Protein AF-A0AAV8UNZ3-F1 (afdb_monomer_lite)

Secondary structure (DSSP, 8-state):
----------SEEE-TTS-EEETTEEHHHHHHHHHHHHHHHHHHHHHHHHHHHHHHHHHHHTTTS--TT---------

Organism: NCBI:txid101924

Foldseek 3Di:
DDPDDPDPPPQFDQDPVRATHGNNHGPVVVVVVVVVVVVVVVVVVVVVVVVVVVVVVCVVCVVVPPPPPPDDPDPDDD

pLDDT: mean 71.61, std 17.74, range [39.41, 97.44]

Sequence (78 aa):
MKLSRPRISSPIRRNDEGRVALFGLTGMEWLKSIVALLLLYVVLAGFFTGMLFAGTGIRSAGGVFERPGTEFPSQIQT

Radius of gyration: 31.39 Å; chains: 1; bounding box: 50×25×108 Å

Structure (mmCIF, N/CA/C/O backbone):
data_AF-A0AAV8UNZ3-F1
#
_entry.id   AF-A0AAV8UNZ3-F1
#
loop_
_atom_site.group_PDB
_atom_site.id
_atom_site.type_symbol
_atom_site.label_atom_id
_atom_site.label_alt_id
_atom_site.label_comp_id
_atom_site.label_asym_id
_atom_site.label_entity_id
_atom_site.label_seq_id
_atom_site.pdbx_PDB_ins_code
_atom_site.Cartn_x
_atom_site.Cartn_y
_atom_site.Cartn_z
_atom_site.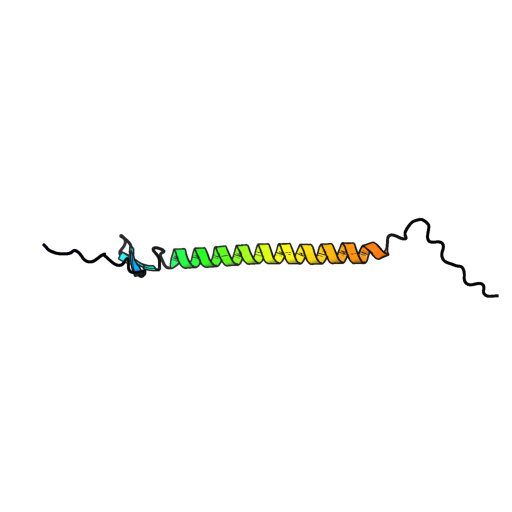occupancy
_atom_site.B_iso_or_equiv
_atom_site.auth_seq_id
_atom_site.auth_comp_id
_atom_site.auth_asym_id
_atom_site.auth_atom_id
_atom_site.pdbx_PDB_model_num
ATOM 1 N N . MET A 1 1 ? -3.461 -8.323 53.785 1.00 39.41 1 MET A N 1
ATOM 2 C CA . MET A 1 1 ? -2.854 -7.755 52.559 1.00 39.41 1 MET A CA 1
ATOM 3 C C . MET A 1 1 ? -3.696 -8.164 51.354 1.00 39.41 1 MET A C 1
ATOM 5 O O . MET A 1 1 ? -3.787 -9.351 51.077 1.00 39.41 1 MET A O 1
ATOM 9 N N . LYS A 1 2 ? -4.383 -7.226 50.685 1.00 43.16 2 LYS A N 1
ATOM 10 C CA . LYS A 1 2 ? -5.127 -7.515 49.445 1.00 43.16 2 LYS A CA 1
ATOM 11 C C . LYS A 1 2 ? -4.157 -7.405 48.266 1.00 43.16 2 LYS A C 1
ATOM 13 O O . LYS A 1 2 ? -3.757 -6.301 47.918 1.00 43.16 2 LYS A O 1
ATOM 18 N N . LEU A 1 3 ? -3.776 -8.541 47.684 1.00 56.28 3 LEU A N 1
ATOM 19 C CA . LEU A 1 3 ? -3.065 -8.602 46.405 1.00 56.28 3 LEU A CA 1
ATOM 20 C C . LEU A 1 3 ? -3.996 -8.077 45.302 1.00 56.28 3 LEU A C 1
ATOM 22 O O . LEU A 1 3 ? -4.933 -8.760 44.882 1.00 56.28 3 LEU A O 1
ATOM 26 N N . SER A 1 4 ? -3.771 -6.842 44.863 1.00 56.47 4 SER A N 1
ATOM 27 C CA . SER A 1 4 ? -4.385 -6.277 43.665 1.00 56.47 4 SER A CA 1
ATOM 28 C C . SER A 1 4 ? -3.891 -7.062 42.450 1.00 56.47 4 SER A C 1
ATOM 30 O O . SER A 1 4 ? -2.726 -6.986 42.070 1.00 56.47 4 SER A O 1
ATOM 32 N N . ARG A 1 5 ? -4.783 -7.858 41.848 1.00 61.94 5 ARG A N 1
ATOM 33 C CA . ARG A 1 5 ? -4.505 -8.566 40.592 1.00 61.94 5 ARG A CA 1
ATOM 34 C C . ARG A 1 5 ? -4.118 -7.546 39.509 1.00 61.94 5 ARG A C 1
ATOM 36 O O . ARG A 1 5 ? -4.783 -6.509 39.419 1.00 61.94 5 ARG A O 1
ATOM 43 N N . PRO A 1 6 ? -3.091 -7.820 38.683 1.00 55.66 6 PRO A N 1
ATOM 44 C CA . PRO A 1 6 ? -2.716 -6.938 37.589 1.00 55.66 6 PRO A CA 1
ATOM 45 C C . PRO A 1 6 ? -3.918 -6.788 36.658 1.00 55.66 6 PRO A C 1
ATOM 47 O O . PRO A 1 6 ? -4.519 -7.766 36.209 1.00 55.66 6 PRO A O 1
ATOM 50 N N . ARG A 1 7 ? -4.321 -5.539 36.439 1.00 55.16 7 ARG A N 1
ATOM 51 C CA . ARG A 1 7 ? -5.466 -5.177 35.611 1.00 55.16 7 ARG A CA 1
ATOM 52 C C . ARG A 1 7 ? -5.078 -5.473 34.165 1.00 55.16 7 ARG A C 1
ATOM 54 O O . ARG A 1 7 ? -4.429 -4.652 33.529 1.00 55.16 7 ARG A O 1
ATOM 61 N N . ILE A 1 8 ? -5.424 -6.667 33.683 1.00 56.25 8 ILE A N 1
ATOM 62 C CA . ILE A 1 8 ? -5.259 -7.067 32.283 1.00 56.25 8 ILE A CA 1
ATOM 63 C C . ILE A 1 8 ? -5.917 -5.975 31.438 1.00 56.25 8 ILE A C 1
ATOM 65 O O . ILE A 1 8 ? -7.132 -5.764 31.515 1.00 56.25 8 ILE A O 1
ATOM 69 N N . SER A 1 9 ? -5.104 -5.230 30.690 1.00 58.16 9 SER A N 1
ATOM 70 C CA . SER A 1 9 ? -5.559 -4.222 29.739 1.00 58.16 9 SER A CA 1
ATOM 71 C C . SER A 1 9 ? -6.348 -4.940 28.654 1.00 58.16 9 SER A C 1
ATOM 73 O O . SER A 1 9 ? -5.781 -5.496 27.717 1.00 58.16 9 SER A O 1
ATOM 75 N N . SER A 1 10 ? -7.663 -5.005 28.838 1.00 60.81 10 SER A N 1
ATOM 76 C CA . SER A 1 10 ? -8.573 -5.612 27.877 1.00 60.81 10 SER A CA 1
ATOM 77 C C . SER A 1 10 ? -8.425 -4.878 26.537 1.00 60.81 10 SER A C 1
ATOM 79 O O . SER A 1 10 ? -8.475 -3.645 26.534 1.00 60.81 10 SER A O 1
ATOM 81 N N . PRO A 1 11 ? -8.240 -5.591 25.410 1.00 58.75 11 PRO A N 1
ATOM 82 C CA . PRO A 1 11 ? -8.059 -4.971 24.092 1.00 58.75 11 PRO A CA 1
ATOM 83 C C . PRO A 1 11 ? -9.305 -4.201 23.635 1.00 58.75 11 PRO A C 1
ATOM 85 O O . PRO A 1 11 ? -9.226 -3.358 22.747 1.00 58.75 11 PRO A O 1
ATOM 88 N N . ILE A 1 12 ? -10.447 -4.474 24.268 1.00 59.09 12 ILE A N 1
ATOM 89 C CA . ILE A 1 12 ? -11.697 -3.743 24.122 1.00 59.09 12 ILE A CA 1
ATOM 90 C C . ILE A 1 12 ? -11.822 -2.830 25.342 1.00 59.09 12 ILE A C 1
ATOM 92 O O . ILE A 1 12 ? -12.087 -3.288 26.457 1.00 59.09 12 ILE A O 1
ATOM 96 N N . ARG A 1 13 ? -11.604 -1.533 25.136 1.00 61.84 13 ARG A N 1
ATOM 97 C CA . ARG A 1 13 ? -11.784 -0.494 26.155 1.00 61.84 13 ARG A CA 1
ATOM 98 C C . ARG A 1 13 ? -12.839 0.479 25.654 1.00 61.84 13 ARG A C 1
ATOM 100 O O . ARG A 1 13 ? -12.836 0.852 24.487 1.00 61.84 13 ARG A O 1
ATOM 107 N N . ARG A 1 14 ? -13.746 0.907 26.529 1.00 60.25 14 ARG A N 1
ATOM 108 C CA . ARG A 1 14 ? -14.530 2.110 26.243 1.00 60.25 14 ARG A CA 1
ATOM 109 C C . ARG A 1 14 ? -13.600 3.311 26.398 1.00 60.25 14 ARG A C 1
ATOM 111 O O . ARG A 1 14 ? -12.892 3.376 27.403 1.00 60.25 14 ARG A O 1
ATOM 118 N N . ASN A 1 15 ? -13.552 4.184 25.395 1.00 64.31 15 ASN A N 1
ATOM 119 C CA . ASN A 1 15 ? -12.859 5.467 25.516 1.00 64.31 15 ASN A CA 1
ATOM 120 C C . ASN A 1 15 ? -13.611 6.371 26.517 1.00 64.31 15 ASN A C 1
ATOM 122 O O . ASN A 1 15 ? -14.724 6.042 26.941 1.00 64.31 15 ASN A O 1
ATOM 126 N N . ASP A 1 16 ? -13.025 7.512 26.879 1.00 65.19 16 ASP A N 1
ATOM 127 C CA . ASP A 1 16 ? -13.624 8.464 27.833 1.00 65.19 16 ASP A CA 1
ATOM 128 C C . ASP A 1 16 ? -14.958 9.065 27.330 1.00 65.19 16 ASP A C 1
ATOM 130 O O . ASP A 1 16 ? -15.742 9.605 28.104 1.00 65.19 16 ASP A O 1
ATOM 134 N N . GLU A 1 17 ? -15.266 8.886 26.042 1.00 60.66 17 GLU A N 1
ATOM 135 C CA . GLU A 1 17 ? -16.504 9.302 25.369 1.00 60.66 17 GLU A CA 1
ATOM 136 C C . GLU A 1 17 ? -17.558 8.175 25.305 1.00 60.66 17 GLU A C 1
ATOM 138 O O . GLU A 1 17 ? -18.587 8.302 24.639 1.00 60.66 17 GLU A O 1
ATOM 143 N N . GLY A 1 18 ? -17.306 7.033 25.955 1.00 61.84 18 GLY A N 1
ATOM 144 C CA . GLY A 1 18 ? -18.221 5.889 26.007 1.00 61.84 18 GLY A CA 1
ATOM 145 C C . GLY A 1 18 ? -18.272 5.030 24.736 1.00 61.84 18 GLY A C 1
ATOM 146 O O . GLY A 1 18 ? -19.033 4.056 24.691 1.00 61.84 18 GLY A O 1
ATOM 147 N N . ARG A 1 19 ? -17.455 5.324 23.718 1.00 61.75 19 ARG A N 1
ATOM 148 C CA . ARG A 1 19 ? -17.374 4.543 22.474 1.00 61.75 19 ARG A CA 1
ATOM 149 C C . ARG A 1 19 ? -16.491 3.315 22.658 1.00 61.75 19 ARG A C 1
ATOM 151 O O . ARG A 1 19 ? -15.467 3.356 23.335 1.00 61.75 19 ARG A O 1
ATOM 158 N N . VAL A 1 20 ? -16.890 2.205 22.040 1.00 64.94 20 VAL A N 1
ATOM 159 C CA . VAL A 1 20 ? -16.115 0.959 22.053 1.00 64.94 20 VAL A CA 1
ATOM 160 C C . VAL A 1 20 ? -14.889 1.143 21.159 1.00 64.94 20 VAL A C 1
ATOM 162 O O . VAL A 1 20 ? -15.025 1.307 19.947 1.00 64.94 20 VAL A O 1
ATOM 165 N N . ALA A 1 21 ? -13.707 1.142 21.768 1.00 64.81 21 ALA A N 1
ATOM 166 C CA . ALA A 1 21 ? -12.427 1.192 21.085 1.00 64.81 21 ALA A CA 1
ATOM 167 C C . ALA A 1 21 ? -11.765 -0.190 21.126 1.00 64.81 21 ALA A C 1
ATOM 169 O O . ALA A 1 21 ? -11.776 -0.878 22.154 1.00 64.81 21 ALA A O 1
ATOM 170 N N . LEU A 1 22 ? -11.189 -0.593 19.997 1.00 65.88 22 LEU A N 1
ATOM 171 C CA . LEU A 1 22 ? -10.510 -1.873 19.819 1.00 65.88 22 LEU A CA 1
ATOM 172 C C . LEU A 1 22 ? -9.029 -1.564 19.570 1.00 65.88 22 LEU A C 1
ATOM 174 O O . LEU A 1 22 ? -8.694 -0.854 18.624 1.00 65.88 22 LEU A O 1
ATOM 178 N N . PHE A 1 23 ? -8.153 -2.017 20.471 1.00 66.62 23 PHE A N 1
ATOM 179 C CA . PHE A 1 23 ? -6.751 -1.574 20.579 1.00 66.62 23 PHE A CA 1
ATOM 180 C C . PHE A 1 23 ? -6.578 -0.065 20.831 1.00 66.62 23 PHE A C 1
ATOM 182 O O . PHE A 1 23 ? -5.602 0.538 20.403 1.00 66.62 23 PHE A O 1
ATOM 189 N N . GLY A 1 24 ? -7.528 0.561 21.532 1.00 67.56 24 GLY A N 1
ATOM 190 C CA . GLY A 1 24 ? -7.464 1.994 21.846 1.00 67.56 24 GLY A CA 1
ATOM 191 C C . GLY A 1 24 ? -7.838 2.923 20.687 1.00 67.56 24 GLY A C 1
ATOM 192 O O . GLY A 1 24 ? -7.895 4.127 20.899 1.00 67.56 24 GLY A O 1
ATOM 193 N N . LEU A 1 25 ? -8.161 2.374 19.511 1.00 74.25 25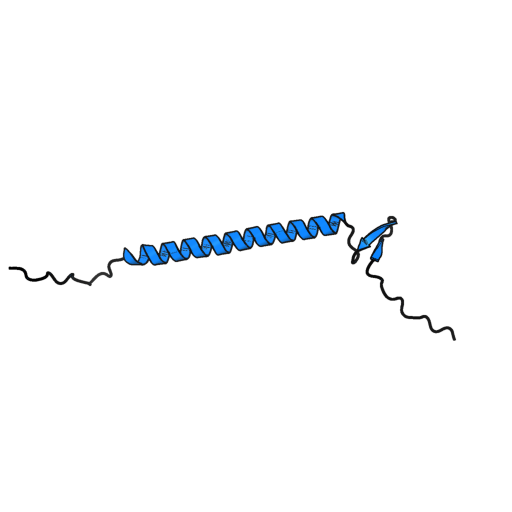 LEU A N 1
ATOM 194 C CA . LEU A 1 25 ? -8.684 3.113 18.365 1.00 74.25 25 LEU A CA 1
ATOM 195 C C . LEU A 1 25 ? -10.199 2.938 18.268 1.00 74.25 25 LEU A C 1
ATOM 197 O O . LEU A 1 25 ? -10.737 1.837 18.436 1.00 74.25 2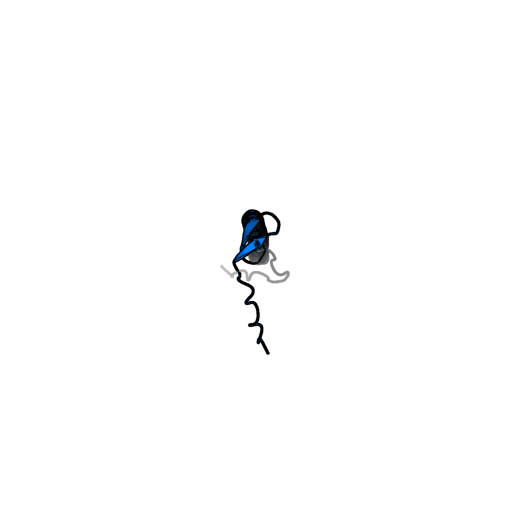5 LEU A O 1
ATOM 201 N N . THR A 1 26 ? -10.897 4.021 17.961 1.00 80.44 26 THR A N 1
ATOM 202 C CA . THR A 1 26 ? -12.310 3.981 17.584 1.00 80.44 26 THR A CA 1
ATOM 203 C C . THR A 1 26 ? -12.477 3.309 16.216 1.00 80.44 26 THR A C 1
ATOM 205 O O . THR A 1 26 ? -11.561 3.294 15.393 1.00 80.44 26 THR A O 1
ATOM 208 N N . GLY A 1 27 ? -13.666 2.770 15.923 1.00 80.81 27 GLY A N 1
ATOM 209 C CA . GLY A 1 27 ? -13.929 2.115 14.631 1.00 80.81 27 GLY A CA 1
ATOM 210 C C . GLY A 1 27 ? -13.666 3.014 13.410 1.00 80.81 27 GLY A C 1
ATOM 211 O O . GLY A 1 27 ? -13.205 2.538 12.376 1.00 80.81 27 GLY A O 1
ATOM 212 N N . MET A 1 28 ? -13.888 4.326 13.547 1.00 83.31 28 MET A N 1
ATOM 213 C CA . MET A 1 28 ? -13.599 5.312 12.500 1.00 83.31 28 MET A CA 1
ATOM 214 C C . MET A 1 28 ? -12.092 5.453 12.251 1.00 83.31 28 MET A C 1
ATOM 216 O O . MET A 1 28 ? -11.661 5.554 11.105 1.00 83.31 28 MET A O 1
ATOM 220 N N . GLU A 1 29 ? -11.285 5.468 13.311 1.00 84.12 29 GLU A N 1
ATOM 221 C CA . GLU A 1 29 ? -9.826 5.543 13.197 1.00 84.12 29 GLU A CA 1
ATOM 222 C C . GLU A 1 29 ? -9.261 4.261 12.592 1.00 84.12 29 GLU A C 1
ATOM 224 O O . GLU A 1 29 ? -8.425 4.334 11.699 1.00 84.12 29 GLU A O 1
ATOM 229 N N . TRP A 1 30 ? -9.801 3.103 12.977 1.00 88.38 30 TRP A N 1
ATOM 230 C CA . TRP A 1 30 ? -9.471 1.817 12.362 1.00 88.38 30 TRP A CA 1
ATOM 231 C C . TRP A 1 30 ? -9.708 1.815 10.850 1.00 88.38 30 TRP A C 1
ATOM 233 O O . TRP A 1 30 ? -8.834 1.412 10.080 1.00 88.38 30 TRP A O 1
ATOM 243 N N . LEU A 1 31 ? -10.870 2.310 10.412 1.00 90.44 31 LEU A N 1
ATOM 244 C CA . LEU A 1 31 ? -11.189 2.412 8.991 1.00 90.44 31 LEU A CA 1
ATOM 245 C C . LEU A 1 31 ? -10.220 3.355 8.266 1.00 90.44 31 LEU A C 1
ATOM 247 O O . LEU A 1 31 ? -9.704 3.003 7.207 1.00 90.44 31 LEU A O 1
ATOM 251 N N . LYS A 1 32 ? -9.923 4.523 8.850 1.00 91.19 32 LYS A N 1
ATOM 252 C CA . LYS A 1 32 ? -8.942 5.469 8.292 1.00 91.19 32 LYS A CA 1
ATOM 253 C C . LYS A 1 32 ? -7.556 4.837 8.161 1.00 91.19 32 LYS A C 1
ATOM 255 O O . LYS A 1 32 ? -6.924 5.003 7.121 1.00 91.19 32 LYS A O 1
ATOM 260 N N . SER A 1 33 ? -7.105 4.089 9.168 1.00 89.81 33 SER A N 1
ATOM 261 C CA . SER A 1 33 ? -5.820 3.382 9.137 1.00 89.81 33 SER A CA 1
ATOM 262 C C . SER A 1 33 ? -5.772 2.327 8.033 1.00 89.81 33 SER A C 1
ATOM 264 O O . SER A 1 33 ? -4.792 2.281 7.293 1.00 89.81 33 SER A O 1
ATOM 266 N N . ILE A 1 34 ? -6.830 1.525 7.870 1.00 93.50 34 ILE A N 1
ATOM 267 C CA . ILE A 1 34 ? -6.917 0.531 6.789 1.00 93.50 34 ILE A CA 1
ATOM 268 C C . ILE A 1 34 ? -6.866 1.216 5.421 1.00 93.50 34 ILE A C 1
ATOM 270 O O . ILE A 1 34 ? -6.094 0.805 4.557 1.00 93.50 34 ILE A O 1
ATOM 274 N N . VAL A 1 35 ? -7.656 2.273 5.222 1.00 95.94 35 VAL A N 1
ATOM 275 C CA . VAL A 1 35 ? -7.696 3.009 3.950 1.00 95.94 35 VAL A CA 1
ATOM 276 C C . VAL A 1 35 ? -6.335 3.630 3.633 1.00 95.94 35 VAL A C 1
ATOM 278 O O . VAL A 1 35 ? -5.852 3.494 2.511 1.00 95.94 35 VAL A O 1
ATOM 281 N N . ALA A 1 36 ? -5.681 4.255 4.615 1.00 95.06 36 ALA A N 1
ATOM 282 C CA . ALA A 1 36 ? -4.342 4.812 4.440 1.00 95.06 36 ALA A CA 1
ATOM 283 C C . ALA A 1 36 ? -3.318 3.731 4.053 1.00 95.06 36 ALA A C 1
ATOM 285 O O . ALA A 1 36 ? -2.504 3.947 3.155 1.00 95.06 36 ALA A O 1
ATOM 286 N N . LEU A 1 37 ? -3.393 2.555 4.685 1.00 96.50 37 LEU A N 1
ATOM 287 C CA . LEU A 1 37 ? -2.521 1.426 4.373 1.00 96.50 37 LEU A CA 1
ATOM 288 C C . LEU A 1 37 ? -2.744 0.938 2.935 1.00 96.50 37 LEU A C 1
ATOM 290 O O . LEU A 1 37 ? -1.786 0.779 2.184 1.00 96.50 37 LEU A O 1
ATOM 294 N N . LEU A 1 38 ? -4.003 0.755 2.525 1.00 97.38 38 LEU A N 1
ATOM 295 C CA . LEU A 1 38 ? -4.355 0.336 1.166 1.00 97.38 38 LEU A CA 1
ATOM 296 C C . LEU A 1 38 ? -3.825 1.314 0.112 1.00 97.38 38 LEU A C 1
ATOM 298 O O . LEU A 1 38 ? -3.220 0.883 -0.867 1.00 97.38 38 LEU A O 1
ATOM 302 N N . LEU A 1 39 ? -3.994 2.620 0.330 1.00 96.94 39 LEU A N 1
ATOM 303 C CA . LEU A 1 39 ? -3.488 3.647 -0.584 1.00 96.94 39 LEU A CA 1
ATOM 304 C C . LEU A 1 39 ? -1.960 3.604 -0.703 1.00 96.94 39 LEU A C 1
ATOM 306 O O . LEU A 1 39 ? -1.433 3.667 -1.814 1.00 96.94 39 LEU A O 1
ATOM 310 N N . LEU A 1 40 ? -1.250 3.438 0.417 1.00 97.12 40 LEU A N 1
ATOM 311 C CA . LEU A 1 40 ? 0.206 3.288 0.415 1.00 97.12 40 LEU A CA 1
ATOM 312 C C . LEU A 1 40 ? 0.643 2.075 -0.419 1.00 97.12 40 LEU A C 1
ATOM 314 O O . LEU A 1 40 ? 1.544 2.190 -1.251 1.00 97.12 40 LEU A O 1
ATOM 318 N N . TYR A 1 41 ? -0.013 0.928 -0.233 1.00 96.31 41 TYR A N 1
ATOM 319 C CA . TYR A 1 41 ? 0.294 -0.282 -0.998 1.00 96.31 41 TYR A CA 1
ATOM 320 C C . TYR A 1 41 ? 0.007 -0.123 -2.492 1.00 96.31 41 TYR A C 1
ATOM 322 O O . TYR A 1 41 ? 0.796 -0.600 -3.304 1.00 96.31 41 TYR A O 1
ATOM 330 N N . VAL A 1 42 ? -1.066 0.577 -2.872 1.00 97.44 42 VAL A N 1
ATOM 331 C CA . VAL A 1 42 ? -1.370 0.870 -4.283 1.00 97.44 42 VAL A CA 1
ATOM 332 C C . VAL A 1 42 ? -0.271 1.725 -4.917 1.00 97.44 42 VAL A C 1
ATOM 334 O O . VAL A 1 42 ? 0.177 1.419 -6.022 1.00 97.44 42 VAL A O 1
ATOM 337 N N . VAL A 1 43 ? 0.211 2.756 -4.217 1.00 97.00 43 VAL A N 1
ATOM 338 C CA . VAL A 1 43 ? 1.313 3.605 -4.702 1.00 97.00 43 VAL A CA 1
ATOM 339 C C . VAL A 1 43 ? 2.598 2.794 -4.864 1.00 97.00 43 VAL A C 1
ATOM 341 O O . VAL A 1 43 ? 3.247 2.877 -5.906 1.00 97.00 43 VAL A O 1
ATOM 344 N N . LEU A 1 44 ? 2.946 1.969 -3.872 1.00 97.06 44 LEU A N 1
ATOM 345 C CA . LEU A 1 44 ? 4.117 1.092 -3.940 1.00 97.06 44 LEU A CA 1
ATOM 346 C C . LEU A 1 44 ? 4.008 0.098 -5.102 1.00 97.06 44 LEU A C 1
ATOM 348 O O . LEU A 1 44 ? 4.950 -0.044 -5.880 1.00 97.06 44 LEU A O 1
ATOM 352 N N . ALA A 1 45 ? 2.854 -0.549 -5.265 1.00 96.31 45 ALA A N 1
ATOM 353 C CA . ALA A 1 45 ? 2.611 -1.480 -6.362 1.00 96.31 45 ALA A CA 1
ATOM 354 C C . ALA A 1 45 ? 2.734 -0.788 -7.727 1.00 96.31 45 ALA A C 1
ATOM 356 O O . ALA A 1 45 ? 3.387 -1.321 -8.626 1.00 96.31 45 ALA A O 1
ATOM 357 N N . GLY A 1 46 ? 2.171 0.415 -7.875 1.00 95.81 46 GLY A N 1
ATOM 358 C CA . GLY A 1 46 ? 2.312 1.229 -9.082 1.00 95.81 46 GLY A CA 1
ATOM 359 C C . GLY A 1 46 ? 3.768 1.596 -9.372 1.00 95.81 46 GLY A C 1
ATOM 360 O O . GLY A 1 46 ? 4.218 1.458 -10.508 1.00 95.81 46 GLY A O 1
ATOM 361 N N . PHE A 1 47 ? 4.530 1.979 -8.344 1.00 96.19 47 PHE A N 1
ATOM 362 C CA . PHE A 1 47 ? 5.953 2.295 -8.466 1.00 96.19 47 PHE A CA 1
ATOM 363 C C . PHE A 1 47 ? 6.772 1.092 -8.958 1.00 96.19 47 PHE A C 1
ATOM 365 O O . PHE A 1 47 ? 7.497 1.205 -9.947 1.00 96.19 47 PHE A O 1
ATOM 372 N N . PHE A 1 48 ? 6.614 -0.078 -8.330 1.00 95.56 48 PHE A N 1
ATOM 373 C CA . PHE A 1 48 ? 7.306 -1.298 -8.759 1.00 95.56 48 PHE A CA 1
ATOM 374 C C . PHE A 1 48 ? 6.890 -1.732 -10.163 1.00 95.56 48 PHE A C 1
ATOM 376 O O . PHE A 1 48 ? 7.739 -2.093 -10.975 1.00 95.56 48 PHE A O 1
ATOM 383 N N . THR A 1 49 ? 5.598 -1.649 -10.476 1.00 94.56 49 THR A N 1
ATOM 384 C CA . THR A 1 49 ? 5.081 -1.964 -11.812 1.00 94.56 49 THR A CA 1
ATOM 385 C C . THR A 1 49 ? 5.708 -1.046 -12.864 1.00 94.56 49 THR A C 1
ATOM 387 O O . THR A 1 49 ? 6.214 -1.527 -13.876 1.00 94.56 49 THR A O 1
ATOM 390 N N . GLY A 1 50 ? 5.770 0.263 -12.603 1.00 92.06 50 GLY A N 1
ATOM 391 C CA . GLY A 1 50 ? 6.440 1.229 -13.475 1.00 92.06 50 GLY A CA 1
ATOM 392 C C . GLY A 1 50 ? 7.932 0.937 -13.653 1.00 92.06 50 GLY A C 1
ATOM 393 O O . GLY A 1 50 ? 8.437 0.991 -14.773 1.00 92.06 50 GLY A O 1
ATOM 394 N N . MET A 1 51 ? 8.626 0.550 -12.579 1.00 91.88 51 MET A N 1
ATOM 395 C CA . MET A 1 51 ? 10.037 0.156 -12.634 1.00 91.88 51 MET A CA 1
ATOM 396 C C . MET A 1 51 ? 10.253 -1.099 -13.492 1.00 91.88 51 MET A C 1
ATOM 398 O O . MET A 1 51 ? 11.210 -1.150 -14.266 1.00 91.88 51 MET A O 1
ATOM 402 N N . LEU A 1 52 ? 9.354 -2.085 -13.410 1.00 91.62 52 LEU A N 1
ATOM 403 C CA . LEU A 1 52 ? 9.393 -3.272 -14.267 1.00 91.62 52 LEU A CA 1
ATOM 404 C C . LEU A 1 52 ? 9.200 -2.899 -15.738 1.00 91.62 52 LEU A C 1
ATOM 406 O O . LEU A 1 52 ? 10.008 -3.305 -16.571 1.00 91.62 52 LEU A O 1
ATOM 410 N N . PHE A 1 53 ? 8.199 -2.075 -16.060 1.00 88.62 53 PHE A N 1
ATOM 411 C CA . PHE A 1 53 ? 7.984 -1.614 -17.434 1.00 88.62 53 PHE A CA 1
ATOM 412 C C . PHE A 1 53 ? 9.181 -0.820 -17.966 1.00 88.62 53 PHE A C 1
ATOM 414 O O . PHE A 1 53 ? 9.669 -1.121 -19.056 1.00 88.62 53 PHE A O 1
ATOM 421 N N . ALA A 1 54 ? 9.728 0.112 -17.184 1.00 84.31 54 ALA A N 1
ATOM 422 C CA . ALA A 1 54 ? 10.932 0.854 -17.554 1.00 84.31 54 ALA A CA 1
ATOM 423 C C . ALA A 1 54 ? 12.136 -0.078 -17.777 1.00 84.31 54 ALA A C 1
ATOM 425 O O . ALA A 1 54 ? 12.837 0.046 -18.780 1.00 84.31 54 ALA A O 1
ATOM 426 N N . GLY A 1 55 ? 12.340 -1.065 -16.899 1.00 83.19 55 GLY A N 1
ATOM 427 C CA . GLY A 1 55 ? 13.396 -2.069 -17.042 1.00 83.19 55 GLY A CA 1
ATOM 428 C C . GLY A 1 55 ? 13.234 -2.930 -18.297 1.00 83.19 55 GLY A C 1
ATOM 429 O O . GLY A 1 55 ? 14.204 -3.157 -19.021 1.00 83.19 55 GLY A O 1
ATOM 430 N N . THR A 1 56 ? 12.009 -3.362 -18.611 1.00 80.88 56 THR A N 1
ATOM 431 C CA . THR A 1 56 ? 11.725 -4.087 -19.861 1.00 80.88 56 THR A CA 1
ATOM 432 C C . THR A 1 56 ? 11.916 -3.208 -21.096 1.00 80.88 56 THR A C 1
ATOM 434 O O . THR A 1 56 ? 12.438 -3.687 -22.103 1.00 80.88 56 THR A O 1
ATOM 437 N N . GLY A 1 57 ? 11.584 -1.917 -21.010 1.00 77.12 57 GLY A N 1
ATOM 438 C CA . GLY A 1 57 ? 11.840 -0.927 -22.055 1.00 77.12 57 GLY A CA 1
ATOM 439 C C . GLY A 1 57 ? 13.333 -0.748 -22.324 1.00 77.12 57 GLY A C 1
ATOM 440 O O . GLY A 1 57 ? 13.763 -0.846 -23.465 1.00 77.12 57 GLY A O 1
ATOM 441 N N . ILE A 1 58 ? 14.151 -0.594 -21.279 1.00 76.88 58 ILE A N 1
ATOM 442 C CA . ILE A 1 58 ? 15.614 -0.491 -21.417 1.00 76.88 58 ILE A CA 1
ATOM 443 C C . ILE A 1 58 ? 16.202 -1.789 -21.986 1.00 76.88 58 ILE A C 1
ATOM 445 O O . ILE A 1 58 ? 17.028 -1.746 -22.893 1.00 76.88 58 ILE A O 1
ATOM 449 N N . ARG A 1 59 ? 15.762 -2.957 -21.499 1.00 70.50 59 ARG A N 1
ATOM 450 C CA . ARG A 1 59 ? 16.240 -4.258 -21.996 1.00 70.50 59 ARG A CA 1
ATOM 451 C C . ARG A 1 59 ? 15.884 -4.484 -23.468 1.00 70.50 59 ARG A C 1
ATOM 453 O O . ARG A 1 59 ? 16.704 -5.021 -24.203 1.00 70.50 59 ARG A O 1
ATOM 460 N N . SER A 1 60 ? 14.680 -4.100 -23.886 1.00 65.94 60 SER A N 1
ATOM 461 C CA . SER A 1 60 ? 14.231 -4.241 -25.278 1.00 65.94 60 SER A CA 1
ATOM 462 C C . SER A 1 60 ? 14.870 -3.203 -26.206 1.00 65.94 60 SER A C 1
ATOM 464 O O . SER A 1 60 ? 15.278 -3.554 -27.309 1.00 65.94 60 SER A O 1
ATOM 466 N N . ALA A 1 61 ? 15.068 -1.965 -25.743 1.00 58.84 61 ALA A N 1
ATOM 467 C CA . ALA A 1 61 ? 15.815 -0.932 -26.467 1.00 58.84 61 ALA A CA 1
ATOM 468 C C . ALA A 1 61 ? 17.329 -1.215 -26.532 1.00 58.84 61 ALA A C 1
ATOM 470 O O . ALA A 1 61 ? 18.009 -0.742 -27.440 1.00 58.84 61 ALA A O 1
ATOM 471 N N . GLY A 1 62 ? 17.865 -2.034 -25.621 1.00 54.31 62 GLY A N 1
ATOM 472 C CA . GLY A 1 62 ? 19.250 -2.512 -25.652 1.00 54.31 62 GLY A CA 1
ATOM 473 C C . GLY A 1 62 ? 19.595 -3.393 -26.860 1.00 54.31 62 GLY A C 1
ATOM 474 O O . GLY A 1 62 ? 20.773 -3.635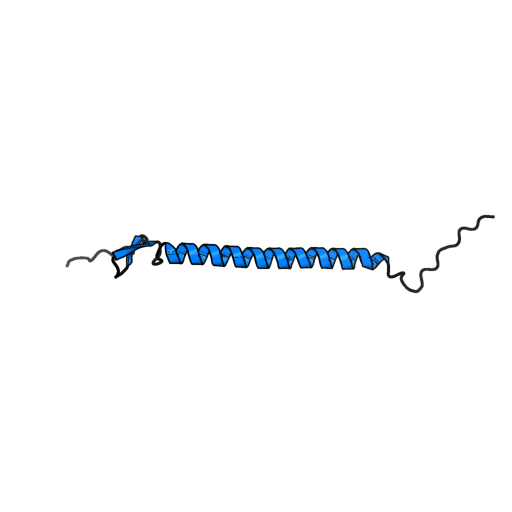 -27.098 1.00 54.31 62 GLY A O 1
ATOM 475 N N . GLY A 1 63 ? 18.602 -3.840 -27.640 1.00 51.00 63 GLY A N 1
ATOM 476 C CA . GLY A 1 63 ? 18.815 -4.471 -28.949 1.00 51.00 63 GLY A CA 1
ATOM 477 C C . GLY A 1 63 ? 18.979 -3.484 -30.115 1.00 51.00 63 GLY A C 1
ATOM 478 O O . GLY A 1 63 ? 19.329 -3.912 -31.207 1.00 51.00 63 GLY A O 1
ATOM 479 N N . VAL A 1 64 ? 18.723 -2.185 -29.901 1.00 53.09 64 VAL A N 1
ATOM 480 C CA . VAL A 1 64 ? 18.805 -1.125 -30.932 1.00 53.09 64 VAL A CA 1
ATOM 481 C C . VAL A 1 64 ? 20.15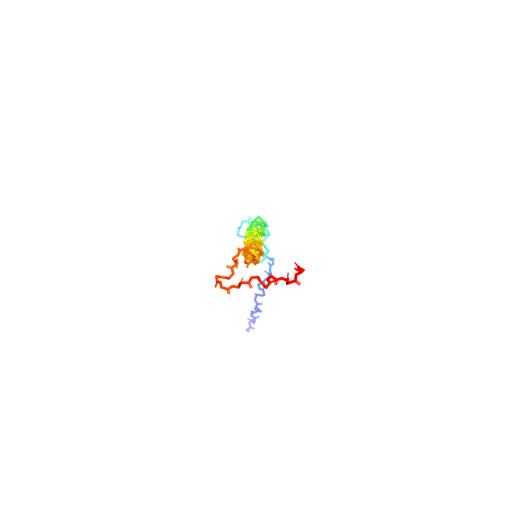0 -0.394 -30.897 1.00 53.09 64 VAL A C 1
ATOM 483 O O . VAL A 1 64 ? 20.542 0.243 -31.870 1.00 53.09 64 VAL A O 1
ATOM 486 N N . PHE A 1 65 ? 20.908 -0.522 -29.806 1.00 50.44 65 PHE A N 1
ATOM 487 C CA . PHE A 1 65 ? 22.316 -0.146 -29.806 1.00 50.44 65 PHE A CA 1
ATOM 488 C C . PHE A 1 65 ? 23.115 -1.256 -30.488 1.00 50.44 65 PHE A C 1
ATOM 490 O O . PHE A 1 65 ? 23.687 -2.126 -29.829 1.00 50.44 65 PHE A O 1
ATOM 497 N N . GLU A 1 66 ? 23.142 -1.223 -31.822 1.00 50.25 66 GLU A N 1
ATOM 498 C CA . GLU A 1 66 ? 24.219 -1.840 -32.590 1.00 50.25 66 GLU A CA 1
ATOM 499 C C . GLU A 1 66 ? 25.537 -1.417 -31.941 1.00 50.25 66 GLU A C 1
ATOM 501 O O . GLU A 1 66 ? 25.880 -0.235 -31.852 1.00 50.25 66 GLU A O 1
ATOM 50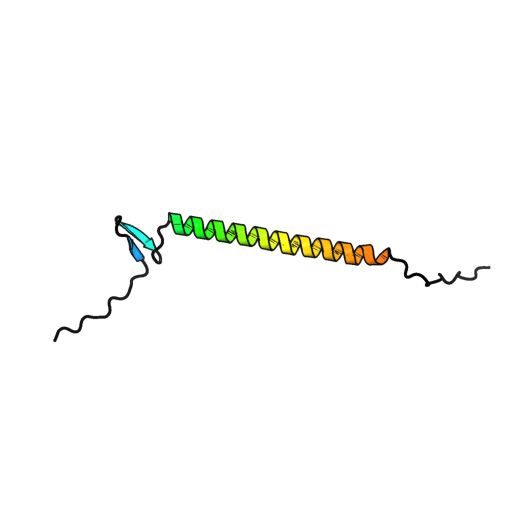6 N N . ARG A 1 67 ? 26.248 -2.395 -31.385 1.00 54.09 67 ARG A N 1
ATOM 507 C CA . ARG A 1 67 ? 27.565 -2.180 -30.805 1.00 54.09 67 ARG A CA 1
ATOM 508 C C . ARG A 1 67 ? 28.441 -1.602 -31.927 1.00 54.09 67 ARG A C 1
ATOM 510 O O . ARG A 1 67 ? 28.571 -2.267 -32.957 1.00 54.09 67 ARG A O 1
ATOM 517 N N . PRO A 1 68 ? 29.033 -0.402 -31.786 1.00 53.56 68 PRO A N 1
ATOM 518 C CA . PRO A 1 68 ? 29.876 0.141 -32.842 1.00 53.56 68 PRO A CA 1
ATOM 519 C C . PRO A 1 68 ? 31.057 -0.816 -33.037 1.00 53.56 68 PRO A C 1
ATOM 521 O O . PRO A 1 68 ? 31.834 -1.020 -32.103 1.00 53.56 68 PRO A O 1
ATOM 524 N N . GLY A 1 69 ? 31.149 -1.455 -34.207 1.00 56.03 69 GLY A N 1
ATOM 525 C CA . GLY A 1 69 ? 32.236 -2.380 -34.556 1.00 56.03 69 GLY A CA 1
ATOM 526 C C . GLY A 1 69 ? 31.851 -3.842 -34.818 1.00 56.03 69 GLY A C 1
ATOM 527 O O . GLY A 1 69 ? 32.741 -4.636 -35.105 1.00 56.03 69 GLY A O 1
ATOM 528 N N . THR A 1 70 ? 30.576 -4.238 -34.750 1.00 56.19 70 THR A N 1
ATOM 529 C CA . THR A 1 70 ? 30.153 -5.548 -35.288 1.00 56.19 70 THR A CA 1
ATOM 530 C C . THR A 1 70 ? 29.796 -5.421 -36.765 1.00 56.19 70 THR A C 1
ATOM 532 O O . THR A 1 70 ? 28.645 -5.192 -37.121 1.00 56.19 70 THR A O 1
ATOM 535 N N . GLU A 1 71 ? 30.808 -5.543 -37.623 1.00 53.22 71 GLU A N 1
ATOM 536 C CA . GLU A 1 71 ? 30.628 -5.751 -39.059 1.00 53.22 71 GLU A CA 1
ATOM 537 C C . GLU A 1 71 ? 29.811 -7.034 -39.276 1.00 53.22 71 GLU A C 1
ATOM 539 O O . GLU A 1 71 ? 30.170 -8.113 -38.798 1.00 53.22 71 GLU A O 1
ATOM 544 N N . PHE A 1 72 ? 28.680 -6.914 -39.971 1.00 56.34 72 PHE A N 1
ATOM 545 C CA . PHE A 1 72 ? 27.935 -8.065 -40.469 1.00 56.34 72 PHE A CA 1
ATOM 546 C C . PHE A 1 72 ? 28.851 -8.859 -41.412 1.00 56.34 72 PHE A C 1
ATOM 548 O O . PHE A 1 72 ? 29.331 -8.271 -42.383 1.00 56.34 72 PHE A O 1
ATOM 555 N N . PRO A 1 73 ? 29.091 -10.169 -41.204 1.00 51.72 73 PRO A N 1
ATOM 556 C CA . PRO A 1 73 ? 29.772 -10.949 -42.219 1.00 51.72 73 PRO A CA 1
ATOM 557 C C . PRO A 1 73 ? 28.839 -11.020 -43.427 1.00 51.72 73 PRO A C 1
ATOM 559 O O . PRO A 1 73 ? 27.794 -11.676 -43.385 1.00 51.72 73 PRO A O 1
ATOM 562 N N . SER A 1 74 ? 29.196 -10.307 -44.495 1.00 57.47 74 SER A N 1
ATOM 563 C CA . SER A 1 74 ? 28.606 -10.511 -45.807 1.00 57.47 74 SER A CA 1
ATOM 564 C C . SER A 1 74 ? 28.806 -11.980 -46.160 1.00 57.47 74 SER A C 1
ATOM 566 O O . SER A 1 74 ? 29.921 -12.462 -46.361 1.00 57.47 74 SER A O 1
ATOM 568 N N . GLN A 1 75 ? 27.708 -12.731 -46.161 1.00 53.69 75 GLN A N 1
ATOM 569 C CA . GLN A 1 75 ? 27.714 -14.066 -46.722 1.00 53.69 75 GLN A CA 1
ATOM 570 C C . GLN A 1 75 ? 28.083 -13.927 -48.194 1.00 53.69 75 GLN A C 1
ATOM 572 O O . GLN A 1 75 ? 27.355 -13.323 -48.978 1.00 53.69 75 GLN A O 1
ATOM 577 N N . ILE A 1 76 ? 29.249 -14.461 -48.540 1.00 55.06 76 ILE A N 1
ATOM 578 C CA . ILE A 1 76 ? 29.679 -14.676 -49.912 1.00 55.06 76 ILE A CA 1
ATOM 579 C C . ILE A 1 76 ? 28.644 -15.603 -50.566 1.00 55.06 76 ILE A C 1
ATOM 581 O O . ILE A 1 76 ? 28.610 -16.802 -50.298 1.00 55.06 76 ILE A O 1
ATOM 585 N N . GLN A 1 77 ? 27.781 -15.026 -51.393 1.00 46.06 77 GLN A N 1
ATOM 586 C CA . GLN A 1 77 ? 27.048 -15.662 -52.489 1.00 46.06 77 GLN A CA 1
ATOM 587 C C . GLN A 1 77 ? 27.120 -14.602 -53.597 1.00 46.06 77 GLN A C 1
ATOM 589 O O . GLN A 1 77 ? 26.647 -13.490 -53.388 1.00 46.06 77 GLN A O 1
ATOM 594 N N . THR A 1 78 ? 27.835 -14.760 -54.704 1.00 42.75 78 THR A N 1
ATOM 595 C CA . THR A 1 78 ? 28.110 -15.899 -55.593 1.00 42.75 78 THR A CA 1
ATOM 596 C C . THR A 1 78 ? 29.326 -15.548 -56.440 1.00 42.75 78 THR A C 1
ATOM 598 O O . THR A 1 78 ? 29.509 -14.333 -56.686 1.00 42.75 78 THR A O 1
#